Protein AF-W4M5T0-F1 (afdb_monomer_lite)

pLDDT: mean 82.49, std 16.8, range [50.44, 98.19]

Structure (mmCIF, N/CA/C/O backbone):
data_AF-W4M5T0-F1
#
_entry.id   AF-W4M5T0-F1
#
loop_
_atom_site.group_PDB
_atom_site.id
_atom_site.type_symbol
_atom_site.label_atom_id
_atom_site.label_alt_id
_atom_site.label_comp_id
_atom_site.label_asym_id
_atom_site.label_entity_id
_atom_site.label_seq_id
_atom_site.pdbx_PDB_ins_code
_atom_site.Cartn_x
_atom_site.Cartn_y
_atom_site.Cartn_z
_atom_site.occupancy
_atom_site.B_iso_or_equiv
_atom_site.auth_seq_id
_atom_site.auth_comp_id
_atom_site.auth_asym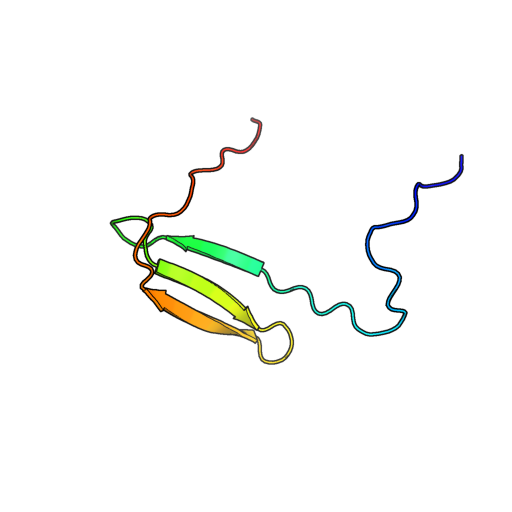_id
_atom_site.auth_atom_id
_atom_site.pdbx_PDB_model_num
ATOM 1 N N . MET A 1 1 ? 32.031 -19.410 6.898 1.00 51.28 1 MET A N 1
ATOM 2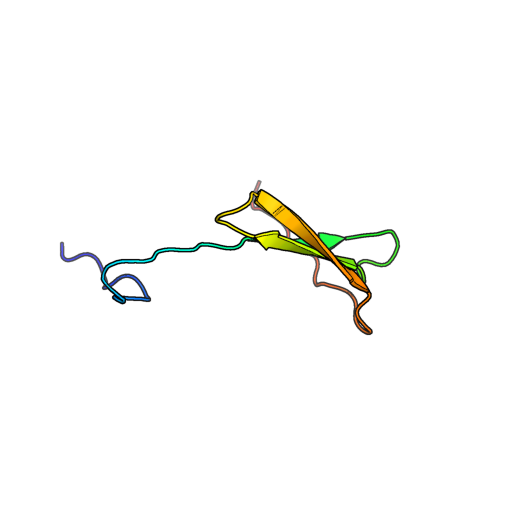 C CA . MET A 1 1 ? 30.698 -18.868 7.237 1.00 51.28 1 MET A CA 1
ATOM 3 C C . MET A 1 1 ? 29.826 -18.991 5.995 1.00 51.28 1 MET A C 1
ATOM 5 O O . MET A 1 1 ? 29.997 -18.212 5.070 1.00 51.28 1 MET A O 1
ATOM 9 N N . VAL A 1 2 ? 29.005 -20.039 5.909 1.00 55.72 2 VAL A N 1
ATOM 10 C CA . VAL A 1 2 ? 28.146 -20.292 4.739 1.00 55.72 2 VAL A CA 1
ATOM 11 C C . VAL A 1 2 ? 26.855 -19.506 4.942 1.00 55.72 2 VAL A C 1
ATOM 13 O O . VAL A 1 2 ? 26.191 -19.664 5.965 1.00 55.72 2 VAL A O 1
ATOM 16 N N . ARG A 1 3 ? 26.548 -18.595 4.016 1.00 50.44 3 ARG A N 1
ATOM 17 C CA . ARG A 1 3 ? 25.313 -17.806 4.033 1.00 50.44 3 ARG A CA 1
ATOM 18 C C . ARG A 1 3 ? 24.135 -18.777 3.845 1.00 50.44 3 ARG A C 1
ATOM 20 O O . ARG A 1 3 ? 24.228 -19.612 2.946 1.00 50.44 3 ARG A O 1
ATOM 27 N N . PRO A 1 4 ? 23.068 -18.718 4.660 1.00 60.31 4 PRO A N 1
ATOM 28 C CA . PRO A 1 4 ? 21.906 -19.572 4.443 1.00 60.31 4 PRO A CA 1
ATOM 29 C C . PRO A 1 4 ? 21.326 -19.308 3.044 1.00 60.31 4 PRO A C 1
ATOM 31 O O . PRO A 1 4 ? 21.395 -18.162 2.577 1.00 60.31 4 PRO A O 1
ATOM 34 N N . PRO A 1 5 ? 20.792 -20.338 2.364 1.00 54.69 5 PRO A N 1
ATOM 35 C CA . PRO A 1 5 ? 20.231 -20.181 1.032 1.00 54.69 5 PRO A CA 1
ATOM 36 C C . PRO A 1 5 ? 19.115 -19.138 1.087 1.00 54.69 5 PRO A C 1
ATOM 38 O O . PRO A 1 5 ? 18.203 -19.216 1.915 1.00 54.69 5 PRO A O 1
ATOM 41 N N . ALA A 1 6 ? 19.231 -18.114 0.243 1.00 61.91 6 ALA A N 1
ATOM 42 C CA . ALA A 1 6 ? 18.171 -17.139 0.080 1.00 61.91 6 ALA A CA 1
ATOM 43 C C . ALA A 1 6 ? 16.946 -17.876 -0.465 1.00 61.91 6 ALA A C 1
ATOM 45 O O . ALA A 1 6 ? 17.041 -18.629 -1.431 1.00 61.91 6 ALA A O 1
ATOM 46 N N . ILE A 1 7 ? 15.802 -17.671 0.179 1.00 63.28 7 ILE A N 1
ATOM 47 C CA . ILE A 1 7 ? 14.513 -18.152 -0.304 1.00 63.28 7 ILE A CA 1
ATOM 48 C C . ILE A 1 7 ? 14.321 -17.689 -1.761 1.00 63.28 7 ILE A C 1
ATOM 50 O O . ILE A 1 7 ? 14.190 -16.494 -2.010 1.00 63.28 7 ILE A O 1
ATOM 54 N N . ASN A 1 8 ? 14.309 -18.648 -2.694 1.00 56.59 8 ASN A N 1
ATOM 55 C CA . ASN A 1 8 ? 14.046 -18.532 -4.139 1.00 56.59 8 ASN A CA 1
ATOM 56 C C . ASN A 1 8 ? 15.281 -18.571 -5.073 1.00 56.59 8 ASN A C 1
ATOM 58 O O . ASN A 1 8 ? 15.806 -17.548 -5.509 1.00 56.59 8 ASN A O 1
ATOM 62 N N . GLU A 1 9 ? 15.670 -19.797 -5.444 1.00 56.72 9 GLU A N 1
ATOM 63 C CA . GLU A 1 9 ? 16.627 -20.141 -6.507 1.00 56.72 9 GLU A CA 1
ATOM 64 C C . GLU A 1 9 ? 15.934 -20.370 -7.873 1.00 56.72 9 GLU A C 1
ATOM 66 O O . GLU A 1 9 ? 16.219 -21.335 -8.579 1.00 56.72 9 GLU A O 1
ATOM 71 N N . ALA A 1 10 ? 15.015 -19.494 -8.295 1.00 54.16 10 ALA A N 1
ATOM 72 C CA . ALA A 1 10 ? 14.617 -19.426 -9.705 1.00 54.16 10 ALA A CA 1
ATOM 73 C C . ALA A 1 10 ? 15.613 -18.526 -10.454 1.00 54.16 10 ALA A C 1
ATOM 75 O O . ALA A 1 10 ? 15.493 -17.301 -10.480 1.00 54.16 10 ALA A O 1
ATOM 76 N N . ALA A 1 11 ? 16.634 -19.160 -11.025 1.00 56.59 11 ALA A N 1
ATOM 77 C CA . ALA A 1 11 ? 17.902 -18.580 -11.456 1.00 56.59 11 ALA A CA 1
ATOM 78 C C . ALA A 1 11 ? 17.883 -17.522 -12.585 1.00 56.59 11 ALA A C 1
ATOM 80 O O . ALA A 1 11 ? 18.927 -17.351 -13.201 1.00 56.59 11 ALA A O 1
ATOM 81 N N . ASN A 1 12 ? 16.786 -16.805 -12.889 1.00 57.88 12 ASN A N 1
ATOM 82 C CA . ASN A 1 12 ? 16.893 -15.679 -13.840 1.00 57.88 12 ASN A CA 1
ATOM 83 C C . ASN A 1 12 ? 15.808 -14.584 -13.874 1.00 57.88 12 ASN A C 1
ATOM 85 O O . ASN A 1 12 ? 15.932 -13.697 -14.709 1.00 57.88 12 ASN A O 1
ATOM 89 N N . HIS A 1 13 ? 14.795 -14.543 -12.998 1.00 55.56 13 HIS A N 1
ATOM 90 C CA . HIS A 1 13 ? 13.822 -13.428 -13.024 1.00 55.56 13 HIS A CA 1
ATOM 91 C C . HIS A 1 13 ? 13.370 -13.027 -11.612 1.00 55.56 13 HIS A C 1
ATOM 93 O O . HIS A 1 13 ? 12.406 -13.553 -11.064 1.00 55.56 13 HIS A O 1
ATOM 99 N N . ASN A 1 14 ? 14.088 -12.081 -11.004 1.00 56.50 14 ASN A N 1
ATOM 100 C CA . ASN A 1 14 ? 13.803 -11.536 -9.673 1.00 56.50 14 ASN A CA 1
ATOM 101 C C . ASN A 1 14 ? 12.842 -10.334 -9.790 1.00 56.50 14 ASN A C 1
ATOM 103 O O . ASN A 1 14 ? 13.216 -9.202 -9.488 1.00 56.50 14 ASN A O 1
ATOM 107 N N . HIS A 1 15 ? 11.619 -10.566 -10.280 1.00 69.44 15 HIS A N 1
ATOM 108 C CA . HIS A 1 15 ? 10.576 -9.536 -10.354 1.00 69.44 15 HIS A CA 1
ATOM 109 C C . HIS A 1 15 ? 9.991 -9.304 -8.962 1.00 69.44 15 HIS A C 1
ATOM 111 O O . HIS A 1 15 ? 9.058 -9.977 -8.525 1.00 69.44 15 HIS A O 1
ATOM 117 N N . ARG A 1 16 ? 10.602 -8.383 -8.218 1.00 68.56 16 ARG A N 1
ATOM 118 C CA . ARG A 1 16 ? 10.129 -8.002 -6.889 1.00 68.56 16 ARG A CA 1
ATOM 119 C C . ARG A 1 16 ? 9.057 -6.933 -7.028 1.00 68.56 16 ARG A C 1
ATOM 121 O O . ARG A 1 16 ? 9.372 -5.777 -7.280 1.00 68.56 16 ARG A O 1
ATOM 128 N N . THR A 1 17 ? 7.810 -7.322 -6.812 1.00 81.00 17 THR A N 1
ATOM 129 C CA . THR A 1 17 ? 6.693 -6.392 -6.635 1.00 81.00 17 THR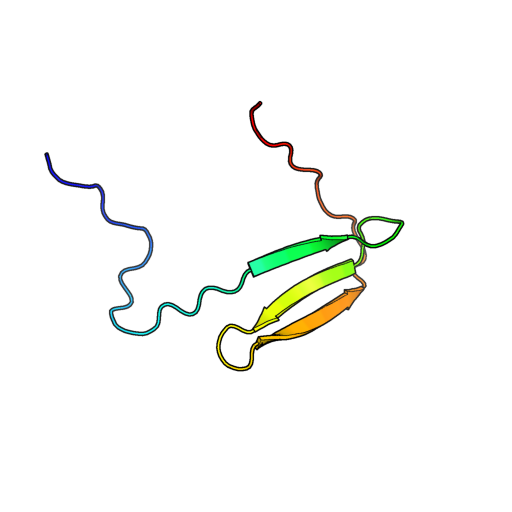 A CA 1
ATOM 130 C C . THR A 1 17 ? 6.600 -5.979 -5.172 1.00 81.00 17 THR A C 1
ATOM 132 O O . THR A 1 17 ? 6.666 -6.822 -4.276 1.00 81.00 17 THR A O 1
ATOM 135 N N . ASN A 1 18 ? 6.444 -4.678 -4.929 1.00 89.62 18 ASN A N 1
ATOM 136 C CA . ASN A 1 18 ? 6.097 -4.162 -3.610 1.00 89.62 18 ASN A CA 1
ATOM 137 C C . ASN A 1 18 ? 4.582 -3.964 -3.517 1.00 89.62 18 ASN A C 1
ATOM 139 O O . ASN A 1 18 ? 3.952 -3.563 -4.499 1.00 89.62 18 ASN A O 1
ATOM 143 N N . ILE A 1 19 ? 4.020 -4.212 -2.335 1.00 93.94 19 ILE A N 1
ATOM 144 C CA . ILE A 1 19 ? 2.606 -3.986 -2.046 1.00 93.94 19 ILE A CA 1
ATOM 145 C C . ILE A 1 19 ? 2.449 -3.201 -0.747 1.00 93.94 19 ILE A C 1
ATOM 147 O O . ILE A 1 19 ? 3.212 -3.389 0.201 1.00 93.94 19 ILE A O 1
ATOM 151 N N . ALA A 1 20 ? 1.433 -2.349 -0.684 1.00 96.00 20 ALA A N 1
ATOM 152 C CA . ALA A 1 20 ? 1.081 -1.616 0.523 1.00 96.00 20 ALA A CA 1
ATOM 153 C C . ALA A 1 20 ? -0.434 -1.456 0.637 1.00 96.00 20 ALA A C 1
ATOM 155 O O . ALA A 1 20 ? -1.140 -1.376 -0.368 1.00 96.00 20 ALA A O 1
ATOM 156 N N . PHE A 1 21 ? -0.918 -1.385 1.873 1.00 97.69 21 PHE A N 1
ATOM 157 C CA . PHE A 1 21 ? -2.284 -0.970 2.168 1.00 97.69 21 PHE A CA 1
ATOM 158 C C . PHE A 1 21 ? -2.304 0.517 2.515 1.00 97.69 21 PHE A C 1
ATOM 160 O O . PHE A 1 21 ? -1.356 1.028 3.113 1.00 97.69 21 PHE A O 1
ATOM 167 N N . GLY A 1 22 ? -3.383 1.195 2.146 1.00 95.38 22 GLY A N 1
ATOM 168 C CA . GLY A 1 22 ? -3.617 2.593 2.482 1.00 95.38 22 GLY A CA 1
ATOM 169 C C . GLY A 1 22 ? -5.052 3.011 2.178 1.00 95.38 22 GLY A C 1
ATOM 170 O O . GLY A 1 22 ? -5.964 2.182 2.167 1.00 95.38 22 GLY A O 1
ATOM 171 N N . GLY A 1 23 ? -5.240 4.303 1.910 1.00 94.62 23 GLY A N 1
ATOM 172 C CA . GLY A 1 23 ? -6.564 4.919 1.841 1.00 94.62 23 GLY A CA 1
ATOM 173 C C . GLY A 1 23 ? -7.115 5.266 3.235 1.00 94.62 23 GLY A C 1
ATOM 174 O O . GLY A 1 23 ? -6.521 4.883 4.243 1.00 94.62 23 GLY A O 1
ATOM 175 N N . PRO A 1 24 ? -8.229 6.015 3.328 1.00 96.56 24 PRO A N 1
ATOM 176 C CA . PRO A 1 24 ? -8.758 6.494 4.612 1.00 96.56 24 PRO A CA 1
ATOM 177 C C . PRO A 1 24 ? -9.160 5.389 5.601 1.00 96.56 24 PRO A C 1
ATOM 179 O O . PRO A 1 24 ? -9.234 5.642 6.801 1.00 96.56 24 PRO A O 1
ATOM 182 N N . ASP A 1 25 ? -9.439 4.183 5.103 1.00 97.06 25 ASP A N 1
ATOM 183 C CA . ASP A 1 25 ? -9.901 3.022 5.867 1.00 97.06 25 ASP A CA 1
ATOM 184 C C . ASP A 1 25 ? -8.929 1.826 5.820 1.00 97.06 25 ASP A C 1
ATOM 186 O O . ASP A 1 25 ? -9.287 0.729 6.253 1.00 97.06 25 ASP A O 1
ATOM 190 N N . ASP A 1 26 ? -7.710 2.026 5.303 1.00 97.44 26 ASP A N 1
ATOM 191 C CA . ASP A 1 26 ? -6.706 0.981 5.067 1.00 97.44 26 ASP A CA 1
ATOM 192 C C . ASP A 1 26 ? -7.198 -0.162 4.135 1.00 97.44 26 ASP A C 1
ATOM 194 O O . ASP A 1 26 ? -6.638 -1.263 4.160 1.00 97.44 26 ASP A O 1
ATOM 198 N N . LYS A 1 27 ? -8.238 0.062 3.306 1.00 98.19 27 LYS A N 1
ATOM 199 C CA . LYS A 1 27 ? -8.828 -0.948 2.394 1.00 98.19 27 LYS A CA 1
ATOM 200 C C . LYS A 1 27 ? -8.471 -0.782 0.918 1.00 98.19 27 LYS A C 1
ATOM 202 O O . LYS A 1 27 ? -9.041 -1.474 0.070 1.00 98.19 27 LYS A O 1
ATOM 207 N N . THR A 1 28 ? -7.527 0.089 0.590 1.00 98.19 28 THR A N 1
ATOM 208 C CA . THR A 1 28 ? -6.950 0.142 -0.756 1.00 98.19 28 THR A CA 1
ATOM 209 C C . THR A 1 28 ? -5.624 -0.604 -0.762 1.00 98.19 28 THR A C 1
ATOM 211 O O . THR A 1 28 ? -4.731 -0.272 0.018 1.00 98.19 28 THR A O 1
ATOM 214 N N . ILE A 1 29 ? -5.481 -1.603 -1.637 1.00 97.19 29 ILE A N 1
ATOM 215 C CA . ILE A 1 29 ? -4.194 -2.254 -1.901 1.00 97.19 29 ILE A CA 1
ATOM 216 C C . ILE A 1 29 ? -3.541 -1.611 -3.124 1.00 97.19 29 ILE A C 1
ATOM 218 O O . ILE A 1 29 ? -4.165 -1.495 -4.180 1.00 97.19 29 ILE A O 1
ATOM 222 N N . TYR A 1 30 ? -2.287 -1.203 -2.964 1.00 96.56 30 TYR A N 1
ATOM 223 C CA . TYR A 1 30 ? -1.425 -0.680 -4.016 1.00 96.56 30 TYR A CA 1
ATOM 224 C C . TYR A 1 30 ? -0.361 -1.726 -4.323 1.00 96.56 30 TYR A C 1
ATOM 226 O O . TYR A 1 30 ? 0.274 -2.237 -3.399 1.00 96.56 30 TYR A O 1
ATOM 234 N N . MET A 1 31 ? -0.153 -2.042 -5.597 1.00 94.75 31 MET A N 1
ATOM 235 C CA . MET A 1 31 ? 0.886 -2.964 -6.051 1.00 94.75 31 MET A CA 1
ATOM 236 C C . MET A 1 31 ? 1.694 -2.309 -7.164 1.00 94.75 31 MET A C 1
ATOM 238 O O . MET A 1 31 ? 1.112 -1.802 -8.117 1.00 94.75 31 MET A O 1
ATOM 242 N N . MET A 1 32 ? 3.021 -2.331 -7.053 1.00 90.69 32 MET A N 1
ATOM 243 C CA . MET A 1 32 ? 3.902 -1.843 -8.116 1.00 90.69 32 MET A CA 1
ATOM 244 C C . MET A 1 32 ? 4.328 -3.000 -9.024 1.00 90.69 32 MET A C 1
ATOM 246 O O . MET A 1 32 ? 4.966 -3.960 -8.575 1.00 90.69 32 MET A O 1
ATOM 250 N N . GLU A 1 33 ? 3.950 -2.918 -10.296 1.00 87.94 33 GLU A N 1
ATOM 251 C CA . GLU A 1 33 ? 4.400 -3.850 -11.326 1.00 87.94 33 GLU A CA 1
ATOM 252 C C . GLU A 1 33 ? 5.861 -3.524 -11.674 1.00 87.94 33 GLU A C 1
ATOM 254 O O . GLU A 1 33 ? 6.214 -2.384 -11.972 1.00 87.94 33 GLU A O 1
ATOM 259 N N . ALA A 1 34 ? 6.742 -4.516 -11.539 1.00 80.06 34 ALA A N 1
ATOM 260 C CA . ALA A 1 34 ? 8.183 -4.285 -11.487 1.00 80.06 34 ALA A CA 1
ATOM 261 C C . ALA A 1 34 ? 8.823 -3.957 -12.849 1.00 80.06 34 ALA A C 1
ATOM 263 O O . ALA A 1 34 ? 9.966 -3.499 -12.869 1.00 80.06 34 ALA A O 1
ATOM 264 N N . MET A 1 35 ? 8.142 -4.223 -13.967 1.00 81.69 35 MET A N 1
ATOM 265 C CA . MET A 1 35 ? 8.685 -4.080 -15.322 1.00 81.69 35 MET A CA 1
ATOM 266 C C . MET A 1 35 ? 8.217 -2.802 -16.022 1.00 81.69 35 MET A C 1
ATOM 268 O O . MET A 1 35 ? 9.017 -2.146 -16.686 1.00 81.69 35 MET A O 1
ATOM 272 N N . SER A 1 36 ? 6.949 -2.435 -15.871 1.00 84.44 36 SER A N 1
ATOM 273 C CA . SER A 1 36 ? 6.331 -1.226 -16.407 1.00 84.44 36 SER A CA 1
ATOM 274 C C . SER A 1 36 ? 6.398 -0.060 -15.425 1.00 84.44 36 SER A C 1
ATOM 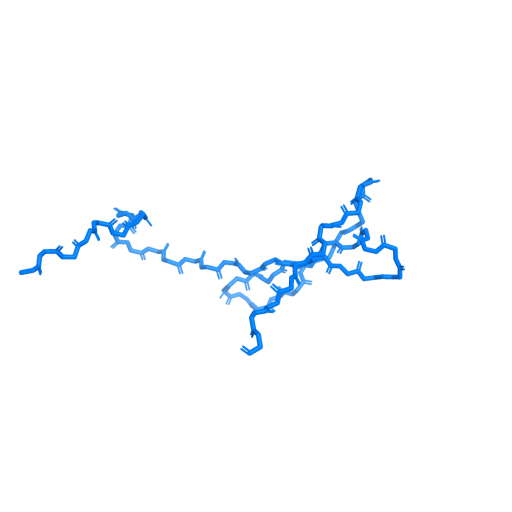276 O O . SER A 1 36 ? 6.402 1.093 -15.851 1.00 84.44 36 SER A O 1
ATOM 278 N N . GLY A 1 37 ? 6.483 -0.342 -14.120 1.00 84.31 37 GLY A N 1
ATOM 279 C CA . GLY A 1 37 ? 6.402 0.673 -13.070 1.00 84.31 37 GLY A CA 1
ATOM 280 C C . GLY A 1 37 ? 4.975 1.158 -12.801 1.00 84.31 37 GLY A C 1
ATOM 281 O O . GLY A 1 37 ? 4.797 2.117 -12.047 1.00 84.31 37 GLY A O 1
ATOM 282 N N . ASP A 1 38 ? 3.964 0.513 -13.389 1.00 91.44 38 ASP A N 1
ATOM 283 C CA . ASP A 1 38 ? 2.566 0.847 -13.140 1.00 91.44 38 ASP A CA 1
ATOM 284 C C . ASP A 1 38 ? 2.187 0.558 -11.684 1.00 91.44 38 ASP A C 1
ATOM 286 O O . ASP A 1 38 ? 2.564 -0.463 -11.097 1.00 91.44 38 ASP A O 1
ATOM 290 N N . VAL A 1 39 ? 1.385 1.454 -11.106 1.00 93.12 39 VAL A N 1
ATOM 291 C CA . VAL A 1 39 ? 0.774 1.243 -9.793 1.00 93.12 39 VAL A CA 1
ATOM 292 C C . VAL A 1 39 ? -0.646 0.745 -9.998 1.00 93.12 39 VAL A C 1
ATOM 294 O O . VAL A 1 39 ? -1.537 1.489 -10.409 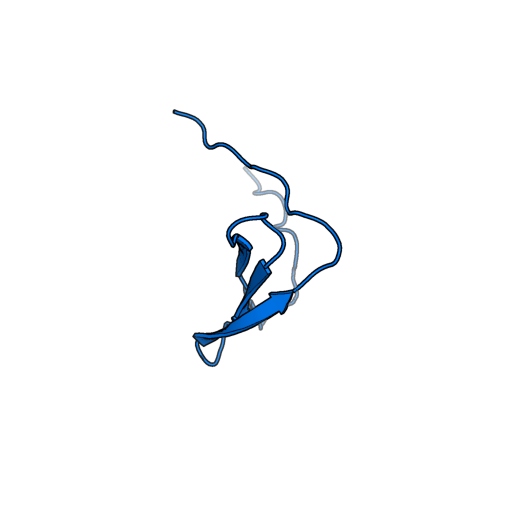1.00 93.12 39 VAL A O 1
ATOM 297 N N . LEU A 1 40 ? -0.854 -0.528 -9.691 1.00 94.75 40 LEU A N 1
ATOM 298 C CA . LEU A 1 40 ? -2.164 -1.155 -9.692 1.00 94.75 40 LEU A CA 1
ATOM 299 C C . LEU A 1 40 ? -2.845 -0.909 -8.347 1.00 94.75 40 LEU A C 1
ATOM 301 O O . LEU A 1 40 ? -2.228 -1.055 -7.289 1.00 94.75 40 LEU A O 1
ATOM 305 N N . CYS A 1 41 ? -4.130 -0.568 -8.393 1.00 96.75 41 CYS A N 1
ATOM 306 C CA . CYS A 1 41 ? -4.927 -0.232 -7.219 1.00 96.75 41 CYS A CA 1
ATOM 307 C C . CYS A 1 41 ? -6.208 -1.063 -7.201 1.00 96.75 41 CYS A C 1
ATOM 309 O O . CYS A 1 41 ? -6.879 -1.190 -8.226 1.00 96.75 41 CYS A O 1
ATOM 311 N N . ALA A 1 42 ? -6.591 -1.572 -6.031 1.00 97.31 42 ALA A N 1
ATOM 312 C CA . ALA A 1 42 ? -7.882 -2.227 -5.844 1.00 97.31 42 ALA A CA 1
ATOM 313 C C . ALA A 1 42 ? -8.465 -1.958 -4.453 1.00 97.31 42 ALA A C 1
ATOM 315 O O . ALA A 1 42 ? -7.735 -1.843 -3.468 1.00 97.31 42 ALA A O 1
ATOM 316 N N . GLN A 1 43 ? -9.796 -1.913 -4.374 1.00 98.19 43 GLN A N 1
ATOM 317 C CA . GLN A 1 43 ? -10.512 -1.959 -3.100 1.00 98.19 43 GLN A CA 1
ATOM 318 C C . GLN A 1 43 ? -10.632 -3.408 -2.629 1.00 98.19 43 GLN A C 1
ATOM 320 O O . GLN A 1 43 ? -10.987 -4.292 -3.410 1.00 98.19 43 GLN A O 1
ATOM 325 N N . VAL A 1 44 ? -10.383 -3.649 -1.344 1.00 97.31 44 VAL A N 1
ATOM 326 C CA . VAL A 1 44 ? -10.493 -4.973 -0.719 1.00 97.31 44 VAL A CA 1
ATOM 327 C C . VAL A 1 44 ? -11.535 -4.973 0.408 1.00 97.31 44 VAL A C 1
ATOM 329 O O . VAL A 1 44 ? -11.824 -3.929 0.993 1.00 97.31 44 VAL A O 1
ATOM 332 N N . PRO A 1 45 ? -12.129 -6.128 0.763 1.00 97.50 45 PRO A N 1
ATOM 333 C CA . PRO A 1 45 ? -13.157 -6.172 1.807 1.00 97.50 45 PRO A CA 1
ATOM 334 C C . PRO A 1 45 ? -12.605 -5.915 3.222 1.00 97.50 45 PRO A C 1
ATOM 336 O O . PRO A 1 45 ? -13.351 -5.489 4.113 1.00 97.50 45 PRO A O 1
ATOM 339 N N . VAL A 1 46 ? -11.306 -6.150 3.434 1.00 97.12 46 VAL A N 1
ATOM 340 C CA . VAL A 1 46 ? -10.636 -6.114 4.742 1.00 97.12 46 VAL A CA 1
ATOM 341 C C . VAL A 1 46 ? -9.488 -5.111 4.755 1.00 97.12 46 VAL A C 1
ATOM 343 O O . VAL A 1 46 ? -8.761 -4.989 3.776 1.00 97.12 46 VAL A O 1
ATOM 346 N N . ALA A 1 47 ? -9.323 -4.412 5.877 1.00 98.00 47 ALA A N 1
ATOM 347 C CA . ALA A 1 47 ? -8.240 -3.454 6.056 1.00 98.00 47 ALA A CA 1
ATOM 348 C C . ALA A 1 47 ? -6.878 -4.151 6.216 1.00 98.00 47 ALA A C 1
ATOM 350 O O . ALA A 1 47 ? -6.787 -5.240 6.798 1.00 98.00 47 ALA A O 1
ATOM 351 N N . GLY A 1 48 ? -5.820 -3.500 5.734 1.00 96.19 48 GLY A N 1
ATOM 352 C CA . GLY A 1 48 ? -4.437 -3.902 5.968 1.00 9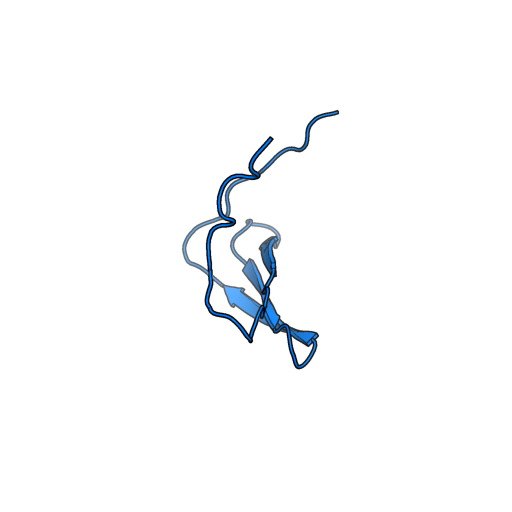6.19 48 GLY A CA 1
ATOM 353 C C . GLY A 1 48 ? -4.040 -3.852 7.445 1.00 96.19 48 GLY A C 1
ATOM 354 O O . GLY A 1 48 ? -4.683 -3.212 8.277 1.00 96.19 48 GLY A O 1
ATOM 355 N N . LYS A 1 49 ? -2.944 -4.535 7.795 1.00 95.50 49 LYS A N 1
ATOM 356 C CA . LYS A 1 49 ? -2.371 -4.466 9.147 1.00 95.50 49 LYS A CA 1
ATOM 357 C C . LYS A 1 49 ? -1.354 -3.333 9.234 1.00 95.50 49 LYS A C 1
ATOM 359 O O . LYS A 1 49 ? -0.470 -3.238 8.387 1.00 95.50 49 LYS A O 1
ATOM 364 N N . LYS A 1 50 ? -1.431 -2.534 10.301 1.00 93.12 50 LYS A N 1
ATOM 365 C CA . LYS A 1 50 ? -0.413 -1.522 10.608 1.00 93.12 50 LYS A CA 1
ATOM 366 C C . LYS A 1 50 ? 0.889 -2.204 11.017 1.00 93.12 50 LYS A C 1
ATOM 368 O O . LYS A 1 50 ? 0.893 -3.052 11.908 1.00 93.12 50 LYS A O 1
ATOM 373 N N . VAL A 1 51 ? 1.976 -1.816 10.361 1.00 92.06 51 VAL A N 1
ATOM 374 C CA . VAL A 1 51 ? 3.337 -2.271 10.653 1.00 92.06 51 VAL A CA 1
ATOM 375 C C . VAL A 1 51 ? 4.138 -1.057 11.105 1.00 92.06 51 VAL A C 1
ATOM 377 O O . VAL A 1 51 ? 4.094 -0.013 10.459 1.00 92.06 51 VAL A O 1
ATOM 380 N N . PHE A 1 52 ? 4.854 -1.190 12.217 1.00 91.50 52 PHE A N 1
ATOM 381 C CA . PHE A 1 52 ? 5.694 -0.132 12.773 1.00 91.50 52 PHE A CA 1
ATOM 382 C C . PHE A 1 52 ? 7.167 -0.511 12.599 1.00 91.50 52 PHE A C 1
ATOM 384 O O . PHE A 1 52 ? 7.530 -1.676 12.768 1.00 91.50 52 PHE A O 1
ATOM 391 N N . GLY A 1 53 ? 8.005 0.461 12.238 1.00 89.88 53 GLY A N 1
ATOM 392 C CA . GLY A 1 53 ? 9.460 0.294 12.201 1.00 89.88 53 GLY A CA 1
ATOM 393 C C . GLY A 1 53 ? 10.087 0.435 13.590 1.00 89.88 53 GLY A C 1
ATOM 394 O O . GLY A 1 53 ? 9.467 0.988 14.499 1.00 89.88 53 GLY A O 1
ATOM 395 N N . LEU A 1 54 ? 11.315 -0.062 13.751 1.00 86.56 54 LEU A N 1
ATOM 396 C CA . LEU A 1 54 ? 12.119 0.190 14.952 1.00 86.56 54 LEU A CA 1
ATOM 397 C C . LEU A 1 54 ? 12.698 1.613 14.890 1.00 86.56 54 LEU A C 1
ATOM 399 O O . LEU A 1 54 ? 13.102 2.057 13.814 1.00 86.56 54 LEU A O 1
ATOM 403 N N . SER A 1 55 ? 12.692 2.307 16.033 1.00 67.50 55 SER A N 1
ATOM 404 C CA . SER A 1 55 ? 13.300 3.635 16.213 1.00 67.50 55 SER A CA 1
ATOM 405 C C . SER A 1 55 ? 14.807 3.558 16.408 1.00 67.50 55 SER A C 1
ATOM 407 O O . SER A 1 55 ? 15.286 2.527 16.929 1.00 67.50 55 SER A O 1
#

Organism: NCBI:txid1429439

Sequence (55 aa):
MVRPPAINEAANHNHRTNIAFGGPDDKTIYMMEAMSGDVLCAQVPVAGKKVFGLS

Foldseek 3Di:
DDDPDDPDPPPDDPFDKDWAFDDPQSQKIWIQGRPPRDIDIDGHPDHDDDDDDDD

Secondary structure (DSSP, 8-state):
-PPPPPS---TT------EEEESTTS-EEEEE-TTT--EEEEE-SSPPPP-----

Radius of gyration: 15.63 Å; chains: 1; bounding box: 44×27×33 Å